Protein AF-A0A4Y9UAM5-F1 (afdb_monomer)

Sequence (136 aa):
MTSEAPDPFTNEITQASERVVAKAKKQDCQQPTFAPDKDIILWLSENAPMNFDELIDIRYSLYHRCSRAAYRVKRMNDEELKIVGRQGSLHIVSNQARRFLLTKLRELAKENGWQGALPRLKSGPASLQSAIVRQH

Solvent-accessible surface area (backbone atoms only — not comparable to full-atom values): 9073 Å² total; per-residue (Å²): 139,86,83,82,83,86,83,82,88,78,84,83,90,82,91,80,90,82,84,88,81,90,76,81,72,81,75,75,85,71,76,78,88,66,72,86,76,49,49,69,67,61,49,39,74,68,48,55,60,91,45,72,66,50,46,49,37,51,48,49,21,64,75,70,60,35,60,35,92,78,31,43,43,47,71,76,52,98,50,25,34,35,41,30,48,87,75,52,71,42,66,32,80,31,60,64,54,50,51,48,53,56,48,52,55,51,50,52,32,53,76,72,63,46,74,72,75,56,80,70,86,70,84,72,85,88,74,82,79,81,80,77,88,76,89,132

pLDDT: mean 71.24, std 18.91, range [41.34, 91.56]

Radius of gyration: 26.81 Å; Cα contacts (8 Å, |Δi|>4): 104; chains: 1; bounding box: 79×46×81 Å

Nearest PDB structures (foldseek):
  1u7w-assembly2_C-2  TM=3.639E-01  e=5.049E-01  Escherichia coli
  2yko-assembly1_C  TM=4.830E-01  e=1.483E+00  Homo sapiens
  7nwj-assembly1_A  TM=2.867E-01  e=1.579E+00  Homo sapiens
  7p0x-assembly2_C  TM=3.289E-01  e=4.086E+00  Brugia malayi
  7o06-assembly2_D  TM=2.306E-01  e=3.379E+00  Homo sapiens

Mean predicted aligned error: 17.05 Å

Structure (mmCIF, N/CA/C/O backbone):
data_AF-A0A4Y9UAM5-F1
#
_entry.id   AF-A0A4Y9UAM5-F1
#
loop_
_atom_site.group_PDB
_atom_site.id
_atom_site.type_symbol
_atom_site.label_atom_id
_atom_site.label_alt_id
_atom_site.label_comp_id
_atom_site.label_asym_id
_atom_site.label_entity_id
_atom_site.label_seq_id
_atom_site.pdbx_PDB_ins_code
_atom_site.Cartn_x
_atom_site.Cartn_y
_atom_site.Cartn_z
_atom_site.occupancy
_atom_site.B_iso_or_equiv
_atom_site.auth_seq_id
_atom_site.auth_comp_id
_atom_site.auth_asym_id
_atom_site.auth_atom_id
_atom_site.pdbx_PDB_model_num
ATOM 1 N N . MET A 1 1 ? 65.975 -17.257 -26.865 1.00 42.91 1 MET A N 1
ATOM 2 C CA . MET A 1 1 ? 66.385 -16.834 -25.512 1.00 42.91 1 MET A CA 1
ATOM 3 C C . MET A 1 1 ? 65.122 -16.417 -24.787 1.00 42.91 1 MET A C 1
ATOM 5 O O . MET A 1 1 ? 64.502 -15.434 -25.157 1.00 42.91 1 MET A O 1
ATOM 9 N N . THR A 1 2 ? 64.666 -17.306 -23.916 1.00 45.00 2 THR A N 1
ATOM 10 C CA . THR A 1 2 ? 63.402 -17.303 -23.174 1.00 45.00 2 THR A CA 1
ATOM 11 C C . THR A 1 2 ? 63.555 -16.482 -21.897 1.00 45.00 2 THR A C 1
ATOM 13 O O . THR A 1 2 ? 64.399 -16.827 -21.075 1.00 45.00 2 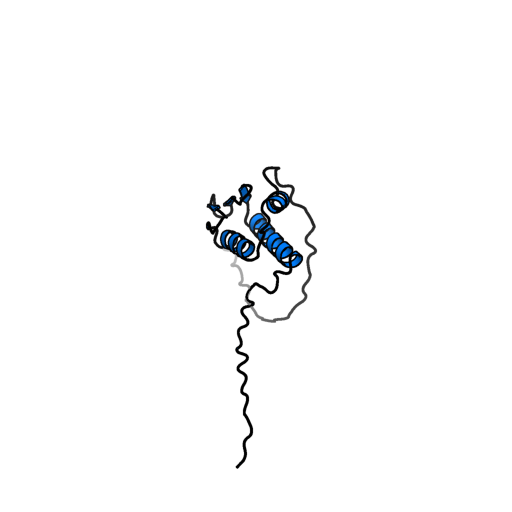THR A O 1
ATOM 16 N N . SER A 1 3 ? 62.753 -15.427 -21.732 1.00 53.25 3 SER A N 1
ATOM 17 C CA . SER A 1 3 ? 62.660 -14.667 -20.480 1.00 53.25 3 SER A CA 1
ATOM 18 C C . SER A 1 3 ? 61.484 -15.164 -19.641 1.00 53.25 3 SER A C 1
ATOM 20 O O . SER A 1 3 ? 60.334 -15.054 -20.052 1.00 53.25 3 SER A O 1
ATOM 22 N N . GLU A 1 4 ? 61.878 -15.778 -18.527 1.00 47.41 4 GLU A N 1
ATOM 23 C CA . GLU A 1 4 ? 61.328 -15.816 -17.164 1.00 47.41 4 GLU A CA 1
ATOM 24 C C . GLU A 1 4 ? 59.823 -15.681 -16.870 1.00 47.41 4 GLU A C 1
ATOM 26 O O . GLU A 1 4 ? 59.102 -14.808 -17.346 1.00 47.41 4 GLU A O 1
ATOM 31 N N . ALA A 1 5 ? 59.409 -16.593 -15.988 1.00 60.59 5 ALA A N 1
ATOM 32 C CA . ALA A 1 5 ? 58.085 -16.842 -15.447 1.00 60.59 5 ALA A CA 1
ATOM 33 C C . ALA A 1 5 ? 57.653 -15.829 -14.359 1.00 60.59 5 ALA A C 1
ATOM 35 O O . ALA A 1 5 ? 58.501 -15.169 -13.764 1.00 60.59 5 ALA A O 1
ATOM 36 N N . PRO A 1 6 ? 56.344 -15.738 -14.055 1.00 59.06 6 PRO A N 1
ATOM 37 C CA . PRO A 1 6 ? 55.820 -14.979 -12.920 1.00 59.06 6 PRO A CA 1
ATOM 38 C C . PRO A 1 6 ? 55.842 -15.789 -11.612 1.00 59.06 6 PRO A C 1
ATOM 40 O O . PRO A 1 6 ? 55.356 -16.921 -11.568 1.00 59.06 6 PRO A O 1
ATOM 43 N N . ASP A 1 7 ? 56.347 -15.177 -10.540 1.00 56.06 7 ASP A N 1
ATOM 44 C CA . ASP A 1 7 ? 56.302 -15.740 -9.189 1.00 56.06 7 ASP A CA 1
ATOM 45 C C . ASP A 1 7 ? 54.903 -15.644 -8.534 1.00 56.06 7 ASP A C 1
ATOM 47 O O . ASP A 1 7 ? 54.155 -14.686 -8.772 1.00 56.06 7 ASP A O 1
ATOM 51 N N . PRO A 1 8 ? 54.545 -16.627 -7.684 1.00 55.78 8 PRO A N 1
ATOM 52 C CA . PRO A 1 8 ? 53.241 -16.762 -7.044 1.00 55.78 8 PRO A CA 1
ATOM 53 C C . PRO A 1 8 ? 53.168 -15.963 -5.737 1.00 55.78 8 PRO A C 1
ATOM 55 O O . PRO A 1 8 ? 53.950 -16.187 -4.815 1.00 55.78 8 PRO A O 1
ATOM 58 N N . PHE A 1 9 ? 52.187 -15.067 -5.607 1.00 44.97 9 PHE A N 1
ATOM 59 C CA . PHE A 1 9 ? 51.932 -14.419 -4.320 1.00 44.97 9 PHE A CA 1
ATOM 60 C C . PHE A 1 9 ? 51.057 -15.316 -3.442 1.00 44.97 9 PHE A C 1
ATOM 62 O O . PHE A 1 9 ? 49.861 -15.497 -3.673 1.00 44.97 9 PHE A O 1
ATOM 69 N N . THR A 1 10 ? 51.719 -15.907 -2.455 1.00 50.53 10 THR A N 1
ATOM 70 C CA . THR A 1 10 ? 51.192 -16.759 -1.396 1.00 50.53 10 THR A CA 1
ATOM 71 C C . THR A 1 10 ? 50.153 -16.021 -0.548 1.00 50.53 10 THR A C 1
ATOM 73 O O . THR A 1 10 ? 50.350 -14.890 -0.107 1.00 50.53 10 THR A O 1
ATOM 76 N N . ASN A 1 11 ? 49.038 -16.716 -0.334 1.00 55.44 11 ASN A N 1
ATOM 77 C CA . ASN A 1 11 ? 47.996 -16.471 0.662 1.00 55.44 11 ASN A CA 1
ATOM 78 C C . ASN A 1 11 ? 48.597 -16.255 2.058 1.00 55.44 11 ASN A C 1
ATOM 80 O O . ASN A 1 11 ? 49.574 -16.921 2.342 1.00 55.44 11 ASN A O 1
ATOM 84 N N . GLU A 1 12 ? 47.960 -15.485 2.950 1.00 41.34 12 GLU A N 1
ATOM 85 C CA . GLU A 1 12 ? 47.800 -15.860 4.370 1.00 41.34 12 GLU A CA 1
ATOM 86 C C . GLU A 1 12 ? 46.836 -14.903 5.136 1.00 41.34 12 GLU A C 1
ATOM 88 O O . GLU A 1 12 ? 47.036 -13.697 5.205 1.00 41.34 12 GLU A O 1
ATOM 93 N N . ILE A 1 13 ? 45.769 -15.515 5.685 1.00 47.84 13 ILE A N 1
ATOM 94 C CA . ILE A 1 13 ? 45.198 -15.392 7.051 1.00 47.84 13 ILE A CA 1
ATOM 95 C C . ILE A 1 13 ? 44.663 -14.018 7.537 1.00 47.84 13 ILE A C 1
ATOM 97 O O . ILE A 1 13 ? 45.402 -13.073 7.778 1.00 47.84 13 ILE A O 1
ATOM 101 N N . THR A 1 14 ? 43.372 -13.952 7.902 1.00 44.53 14 THR A N 1
ATOM 102 C CA . THR A 1 14 ? 42.867 -14.062 9.305 1.00 44.53 14 THR A CA 1
ATOM 103 C C . THR A 1 14 ? 41.517 -13.364 9.493 1.00 44.53 14 THR A C 1
ATOM 105 O O . THR A 1 14 ? 41.325 -12.203 9.150 1.00 44.53 14 THR A O 1
ATOM 108 N N . GLN A 1 15 ? 40.586 -14.104 10.100 1.00 49.41 15 GLN A N 1
ATOM 109 C CA . GLN A 1 15 ? 39.343 -13.639 10.715 1.00 49.41 15 GLN A CA 1
ATOM 110 C C . GLN A 1 15 ? 39.572 -12.553 11.778 1.00 49.41 15 GLN A C 1
ATOM 112 O O . GLN A 1 15 ? 40.413 -12.732 12.650 1.00 49.41 15 GLN A O 1
ATOM 117 N N . ALA A 1 16 ? 38.692 -11.552 11.844 1.00 42.56 16 ALA A N 1
ATOM 118 C CA . ALA A 1 16 ? 38.236 -11.003 13.123 1.00 42.56 16 ALA A CA 1
ATOM 119 C C . ALA A 1 16 ? 36.884 -10.293 12.953 1.00 42.56 16 ALA A C 1
ATOM 121 O O . ALA A 1 16 ? 36.721 -9.389 12.137 1.00 42.56 16 ALA A O 1
ATOM 122 N N . SER A 1 17 ? 35.903 -10.754 13.727 1.00 51.53 17 SER A N 1
ATOM 123 C CA . SER A 1 17 ? 34.640 -10.067 13.997 1.00 51.53 17 SER A CA 1
ATOM 124 C C . SER A 1 17 ? 34.881 -8.818 14.837 1.00 51.53 17 SER A C 1
ATOM 126 O O . SER A 1 17 ? 35.600 -8.934 15.815 1.00 51.53 17 SER A O 1
ATOM 128 N N . GLU A 1 18 ? 34.174 -7.715 14.565 1.00 50.00 18 GLU A N 1
ATOM 129 C CA . GLU A 1 18 ? 33.684 -6.758 15.581 1.00 50.00 18 GLU A CA 1
ATOM 130 C C . GLU A 1 18 ? 32.704 -5.751 14.939 1.00 50.00 18 GLU A C 1
ATOM 132 O O . GLU A 1 18 ? 33.027 -5.007 14.021 1.00 50.00 18 GLU A O 1
ATOM 137 N N . ARG A 1 19 ? 31.400 -5.949 15.161 1.00 42.78 19 ARG A N 1
ATOM 138 C CA . ARG A 1 19 ? 30.503 -5.148 16.022 1.00 42.78 19 ARG A CA 1
ATOM 139 C C . ARG A 1 19 ? 30.408 -3.630 15.742 1.00 42.78 19 ARG A C 1
ATOM 141 O O . ARG A 1 19 ? 31.221 -2.833 16.174 1.00 42.78 19 ARG A O 1
ATOM 148 N N . VAL A 1 20 ? 29.250 -3.283 15.162 1.00 49.12 20 VAL A N 1
ATOM 149 C CA . VAL A 1 20 ? 28.320 -2.182 15.507 1.00 49.12 20 VAL A CA 1
ATOM 150 C C . VAL A 1 20 ? 28.885 -0.762 15.646 1.00 49.12 20 VAL A C 1
ATOM 152 O O . VAL A 1 20 ? 29.318 -0.386 16.723 1.00 49.12 20 VAL A O 1
ATOM 155 N N . VAL A 1 21 ? 28.596 0.098 14.658 1.00 44.00 21 VAL A N 1
ATOM 156 C CA . VAL A 1 21 ? 27.962 1.409 14.917 1.00 44.00 21 VAL A CA 1
ATOM 157 C C . VAL A 1 21 ? 26.992 1.725 13.779 1.00 44.00 21 VAL A C 1
ATOM 159 O O . VAL A 1 21 ? 27.381 1.947 12.632 1.00 44.00 21 VAL A O 1
ATOM 162 N N . ALA A 1 22 ? 25.704 1.758 14.116 1.00 47.16 22 ALA A N 1
ATOM 163 C CA . ALA A 1 22 ? 24.644 2.262 13.262 1.00 47.16 22 ALA A CA 1
ATOM 164 C C . ALA A 1 22 ? 24.897 3.742 12.935 1.00 47.16 22 ALA A C 1
ATOM 166 O O . ALA A 1 22 ? 24.625 4.627 13.743 1.00 47.16 22 ALA A O 1
ATOM 167 N N . LYS A 1 23 ? 25.397 4.026 11.731 1.00 42.34 23 LYS A N 1
ATOM 168 C CA . LYS A 1 23 ? 25.316 5.368 11.151 1.00 42.34 23 LYS A CA 1
ATOM 169 C C . LYS A 1 23 ? 24.037 5.452 10.333 1.00 42.34 23 LYS A C 1
ATOM 171 O O . LYS A 1 23 ? 23.988 5.041 9.175 1.00 42.34 23 LYS A O 1
ATOM 176 N N . ALA A 1 24 ? 22.998 5.979 10.978 1.00 46.78 24 ALA A N 1
ATOM 177 C CA . ALA A 1 24 ? 21.795 6.471 10.331 1.00 46.78 24 ALA A CA 1
ATOM 178 C C . ALA A 1 24 ? 22.199 7.527 9.292 1.00 46.78 24 ALA A C 1
ATOM 180 O O . ALA A 1 24 ? 22.436 8.691 9.616 1.00 46.78 24 ALA A O 1
ATOM 181 N N . LYS A 1 25 ? 22.323 7.108 8.029 1.00 44.09 25 LYS A N 1
A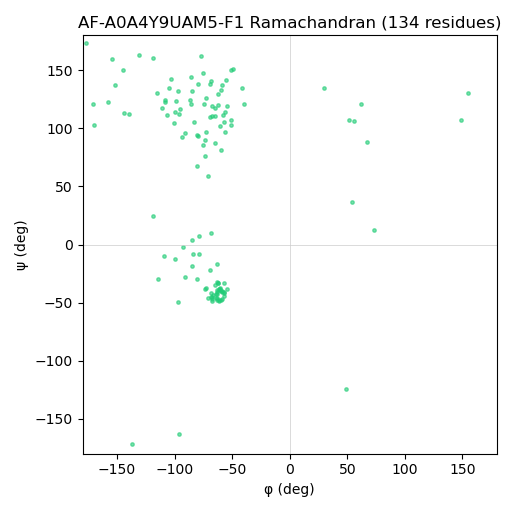TOM 182 C CA . LYS A 1 25 ? 22.355 8.042 6.910 1.00 44.09 25 LYS A CA 1
ATOM 183 C C . LYS A 1 25 ? 20.986 8.710 6.875 1.00 44.09 25 LYS A C 1
ATOM 185 O O . LYS A 1 25 ? 19.987 8.051 6.597 1.00 44.09 25 LYS A O 1
ATOM 190 N N . LYS A 1 26 ? 20.959 10.005 7.204 1.00 48.31 26 LYS A N 1
ATOM 191 C CA . LYS A 1 26 ? 19.857 10.912 6.887 1.00 48.31 26 LYS A CA 1
ATOM 192 C C . LYS A 1 26 ? 19.588 10.759 5.391 1.00 48.31 26 LYS A C 1
ATOM 194 O O . LYS A 1 26 ? 20.398 11.196 4.578 1.00 48.31 26 LYS A O 1
ATOM 199 N N . GLN A 1 27 ? 18.527 10.034 5.047 1.00 49.12 27 GLN A N 1
ATOM 200 C CA . GLN A 1 27 ? 18.021 10.020 3.687 1.00 49.12 27 GLN A CA 1
ATOM 201 C C . GLN A 1 27 ? 17.480 11.414 3.425 1.00 49.12 27 GLN A C 1
ATOM 203 O O . GLN A 1 27 ? 16.519 11.850 4.053 1.00 49.12 27 GLN A O 1
ATOM 208 N N . ASP A 1 28 ? 18.202 12.100 2.551 1.00 42.41 28 ASP A N 1
ATOM 209 C CA . ASP A 1 28 ? 17.804 13.315 1.875 1.00 42.41 28 ASP A CA 1
ATOM 210 C C . ASP A 1 28 ? 16.330 13.202 1.471 1.00 42.41 28 ASP A C 1
ATOM 212 O O . ASP A 1 28 ? 15.925 12.254 0.788 1.00 42.41 28 ASP A O 1
ATOM 216 N N . CYS A 1 29 ? 15.518 14.133 1.968 1.00 44.59 29 CYS A N 1
ATOM 217 C CA . CYS A 1 29 ? 14.109 14.275 1.636 1.00 44.59 29 CYS A CA 1
ATOM 218 C C . CYS A 1 29 ? 13.967 14.795 0.199 1.00 44.59 29 CYS A C 1
ATOM 220 O O . CYS A 1 29 ? 13.373 15.847 -0.021 1.00 44.59 29 CYS A O 1
ATOM 222 N N . GLN A 1 30 ? 14.496 14.077 -0.790 1.00 45.41 30 GLN A N 1
ATOM 223 C CA . GLN A 1 30 ? 14.064 14.284 -2.161 1.00 45.41 30 GLN A CA 1
ATOM 224 C C . GLN A 1 30 ? 12.669 13.690 -2.261 1.00 45.41 30 GLN A C 1
ATOM 226 O O . GLN A 1 30 ? 12.504 12.475 -2.372 1.00 45.41 30 GLN A O 1
ATOM 231 N N . GLN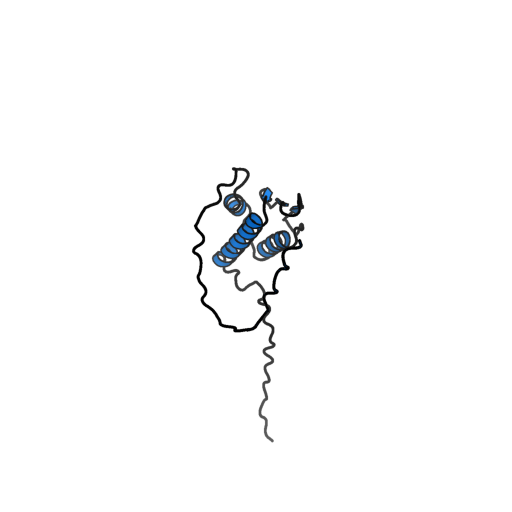 A 1 31 ? 11.657 14.551 -2.138 1.00 45.38 31 GLN A N 1
ATOM 232 C CA . GLN A 1 31 ? 10.322 14.218 -2.604 1.00 45.38 31 GLN A CA 1
ATOM 233 C C . GLN A 1 31 ? 10.469 13.855 -4.082 1.00 45.38 31 GLN A C 1
ATOM 235 O O . GLN A 1 31 ? 10.896 14.699 -4.871 1.00 45.38 31 GLN A O 1
ATOM 240 N N . PRO A 1 32 ? 10.219 12.598 -4.466 1.00 47.75 32 PRO A N 1
ATOM 241 C CA . PRO A 1 32 ? 10.340 12.225 -5.855 1.00 47.75 32 PRO A CA 1
ATOM 242 C C . PRO A 1 32 ? 9.209 12.918 -6.616 1.00 47.75 32 PRO A C 1
ATOM 244 O O . PRO A 1 32 ? 8.036 12.595 -6.433 1.00 47.75 32 PRO A O 1
ATOM 247 N N . THR A 1 33 ? 9.571 13.906 -7.435 1.00 45.66 33 THR A N 1
ATOM 248 C CA . THR A 1 33 ? 8.671 14.561 -8.386 1.00 45.66 33 THR A CA 1
ATOM 249 C C . THR A 1 33 ? 8.258 13.526 -9.427 1.00 45.66 33 THR A C 1
ATOM 251 O O . THR A 1 33 ? 8.917 13.345 -10.449 1.00 45.66 33 THR A O 1
ATOM 254 N N . PHE A 1 34 ? 7.200 12.779 -9.127 1.00 43.38 34 PHE A N 1
ATOM 255 C CA . PHE A 1 34 ? 6.569 11.873 -10.073 1.00 43.38 34 PHE A CA 1
ATOM 256 C C . PHE A 1 34 ? 5.546 12.642 -10.913 1.00 43.38 34 PHE A C 1
ATOM 258 O O . PHE A 1 34 ? 4.894 13.568 -10.434 1.00 43.38 34 PHE A O 1
ATOM 265 N N . ALA A 1 35 ? 5.440 12.260 -12.187 1.00 45.47 35 ALA A N 1
ATOM 266 C CA . ALA A 1 35 ? 4.491 12.819 -13.142 1.00 45.47 35 ALA A CA 1
ATOM 267 C C . ALA A 1 35 ? 3.044 12.811 -12.586 1.00 45.47 35 ALA A C 1
ATOM 269 O O . ALA A 1 35 ? 2.697 11.913 -11.817 1.00 45.47 35 ALA A O 1
ATOM 270 N N . PRO A 1 36 ? 2.188 13.770 -12.989 1.00 47.97 36 PRO A N 1
ATOM 271 C CA . PRO A 1 36 ? 0.895 14.076 -12.358 1.00 47.97 36 PRO A CA 1
ATOM 272 C C . PRO A 1 36 ? -0.200 13.004 -12.496 1.00 47.97 36 PRO A C 1
ATOM 274 O O . PRO A 1 36 ? -1.335 13.240 -12.080 1.00 47.97 36 PRO A O 1
ATOM 277 N N . ASP A 1 37 ? 0.113 11.804 -12.985 1.00 50.84 37 ASP A N 1
ATOM 278 C CA . ASP A 1 37 ? -0.811 10.669 -12.973 1.00 50.84 37 ASP A CA 1
ATOM 279 C C . ASP A 1 37 ? -0.823 9.992 -11.595 1.00 50.84 37 ASP A C 1
ATOM 281 O O . ASP A 1 37 ? -0.426 8.844 -11.391 1.00 50.84 37 ASP A O 1
ATOM 285 N N . LYS A 1 38 ? -1.366 10.784 -10.664 1.00 58.97 38 LYS A N 1
ATOM 286 C CA . LYS A 1 38 ? -1.806 10.492 -9.300 1.00 58.97 38 LYS A CA 1
ATOM 287 C C . LYS A 1 38 ? -0.679 10.129 -8.342 1.00 58.97 38 LYS A C 1
ATOM 289 O O . LYS A 1 38 ? -0.378 8.963 -8.101 1.00 58.97 38 LYS A O 1
ATOM 294 N N . ASP A 1 39 ? -0.132 11.179 -7.732 1.00 79.25 39 ASP A N 1
ATOM 295 C CA . ASP A 1 39 ? 0.671 11.108 -6.513 1.00 79.25 39 ASP A CA 1
ATOM 296 C C . ASP A 1 39 ? 0.042 10.120 -5.509 1.00 79.25 39 ASP A C 1
ATOM 298 O O . ASP A 1 39 ? -1.169 10.128 -5.272 1.00 79.25 39 ASP A O 1
ATOM 302 N N . ILE A 1 40 ? 0.874 9.259 -4.919 1.00 84.00 40 ILE A N 1
ATOM 303 C CA . ILE A 1 40 ? 0.480 8.273 -3.907 1.00 84.00 40 ILE A CA 1
ATOM 304 C C . ILE A 1 40 ? -0.236 8.957 -2.741 1.00 84.00 40 ILE A C 1
ATOM 306 O O . ILE A 1 40 ? -1.197 8.404 -2.210 1.00 84.00 40 ILE A O 1
ATOM 310 N N . ILE A 1 41 ? 0.219 10.149 -2.346 1.00 84.69 41 ILE A N 1
ATOM 311 C CA . ILE A 1 41 ? -0.381 10.907 -1.244 1.00 84.69 41 ILE A CA 1
ATOM 312 C C . ILE A 1 41 ? -1.776 11.393 -1.626 1.00 84.69 41 ILE A C 1
ATOM 314 O O . ILE A 1 41 ? -2.721 11.217 -0.857 1.00 84.69 41 ILE A O 1
ATOM 318 N N . LEU A 1 42 ? -1.919 11.934 -2.836 1.00 85.06 42 LEU A N 1
ATOM 319 C CA . LEU A 1 42 ? -3.209 12.374 -3.354 1.00 85.06 42 LEU A CA 1
ATOM 320 C C . LEU A 1 42 ? -4.180 11.194 -3.456 1.00 85.06 42 LEU A C 1
ATOM 322 O O . LEU A 1 42 ? -5.288 11.260 -2.930 1.00 85.06 42 LEU A O 1
ATOM 326 N N . TRP A 1 43 ? -3.743 10.076 -4.038 1.00 87.44 43 TRP A N 1
ATOM 327 C CA . TRP A 1 43 ? -4.568 8.875 -4.136 1.00 87.44 43 TRP A CA 1
ATOM 328 C C . TRP A 1 43 ? -4.984 8.341 -2.759 1.00 87.44 43 TRP A C 1
ATOM 330 O O . TRP A 1 43 ? -6.136 7.942 -2.590 1.00 87.44 43 TRP A O 1
ATOM 340 N N . LEU A 1 44 ? -4.082 8.367 -1.770 1.00 86.81 44 LEU A N 1
ATOM 341 C CA . LEU A 1 44 ? -4.389 7.982 -0.392 1.00 86.81 44 LEU A CA 1
ATOM 342 C C . LEU A 1 44 ? -5.404 8.912 0.271 1.00 86.81 44 LEU A C 1
ATOM 344 O O . LEU A 1 44 ? -6.206 8.415 1.044 1.00 86.81 44 LEU A O 1
ATOM 348 N N . SER A 1 45 ? -5.416 10.214 -0.018 1.00 85.44 45 SER A N 1
ATOM 349 C CA . SER A 1 45 ? -6.426 11.115 0.562 1.00 85.44 45 SER A CA 1
ATOM 350 C C . SER A 1 45 ? -7.858 10.745 0.149 1.00 85.44 45 SER A C 1
ATOM 352 O O . SER A 1 45 ? -8.781 10.851 0.952 1.00 85.44 45 SER A O 1
ATOM 354 N N . GLU A 1 46 ? -8.034 10.222 -1.067 1.00 85.25 46 GLU A N 1
ATOM 355 C CA . GLU A 1 46 ? -9.335 9.793 -1.601 1.00 85.25 46 GLU A CA 1
ATOM 356 C C . GLU A 1 46 ? -9.652 8.316 -1.313 1.00 85.25 46 GLU A C 1
ATOM 358 O O . GLU A 1 46 ? -10.814 7.916 -1.259 1.00 85.25 46 GLU A O 1
ATOM 363 N N . ASN A 1 47 ? -8.619 7.481 -1.170 1.00 84.56 47 ASN A N 1
ATOM 364 C CA . ASN A 1 47 ? -8.725 6.024 -1.031 1.00 84.56 47 ASN A CA 1
ATOM 365 C C . ASN A 1 47 ? -8.152 5.524 0.302 1.00 84.56 47 ASN A C 1
ATOM 367 O O . ASN A 1 47 ? -7.710 4.376 0.393 1.00 84.56 47 ASN A O 1
ATOM 371 N N . ALA A 1 48 ? -8.121 6.382 1.324 1.00 85.31 48 ALA A N 1
ATOM 372 C CA . ALA A 1 48 ? -7.666 6.004 2.651 1.00 85.31 48 ALA A CA 1
ATOM 373 C C . ALA A 1 48 ? -8.541 4.858 3.183 1.00 85.31 48 ALA A C 1
ATOM 375 O O . ALA A 1 48 ? -9.767 4.905 3.036 1.00 85.31 48 ALA A O 1
ATOM 376 N N . PRO A 1 49 ? -7.938 3.835 3.811 1.00 87.81 49 PRO A N 1
ATOM 377 C CA . PRO A 1 49 ? -8.715 2.795 4.465 1.00 87.81 49 PRO A CA 1
ATOM 378 C C . PRO A 1 49 ? -9.545 3.424 5.587 1.00 87.81 49 PRO A C 1
ATOM 380 O O . PRO A 1 49 ? -9.008 4.156 6.416 1.00 87.81 49 PRO A O 1
ATOM 383 N N . MET A 1 50 ? -10.845 3.132 5.618 1.00 87.50 50 MET A N 1
ATOM 384 C CA . MET A 1 50 ? -11.749 3.642 6.659 1.00 87.50 50 MET A CA 1
ATOM 385 C C . MET A 1 50 ? -11.645 2.824 7.947 1.00 87.50 50 MET A C 1
ATOM 387 O O . MET A 1 50 ? -11.839 3.346 9.040 1.00 87.50 50 MET A O 1
ATOM 391 N N . ASN A 1 51 ? -11.314 1.540 7.803 1.00 88.69 51 ASN A N 1
ATOM 392 C CA . ASN A 1 51 ? -11.266 0.571 8.887 1.00 88.69 51 ASN A CA 1
ATOM 393 C C . ASN A 1 51 ? -9.950 -0.208 8.863 1.00 88.69 51 ASN A C 1
ATOM 395 O O . ASN A 1 51 ? -9.264 -0.301 7.840 1.00 88.69 51 ASN A O 1
ATOM 399 N N . PHE A 1 52 ? -9.645 -0.853 9.987 1.00 85.56 52 PHE A N 1
ATOM 400 C CA . PHE A 1 52 ? -8.471 -1.707 10.106 1.00 85.56 52 PHE A CA 1
ATOM 401 C C . PHE A 1 52 ? -8.469 -2.869 9.098 1.00 85.56 52 PHE A C 1
ATOM 403 O O . PHE A 1 52 ? -7.432 -3.148 8.500 1.00 85.56 52 PHE A O 1
ATOM 410 N N . ASP A 1 53 ? -9.617 -3.499 8.843 1.00 88.56 53 ASP A N 1
ATOM 411 C CA . ASP A 1 53 ? -9.711 -4.598 7.873 1.00 88.56 53 ASP A CA 1
ATOM 412 C C . ASP A 1 53 ? -9.368 -4.137 6.451 1.00 88.56 53 ASP A C 1
ATOM 414 O O . ASP A 1 53 ? -8.564 -4.773 5.770 1.00 88.56 53 ASP A O 1
ATOM 418 N N . GLU A 1 54 ? -9.868 -2.965 6.037 1.00 90.12 54 GLU A N 1
ATOM 419 C CA . GLU A 1 54 ? -9.524 -2.382 4.734 1.00 90.12 54 GLU A CA 1
ATOM 420 C C . GLU A 1 54 ? -8.021 -2.092 4.628 1.00 90.12 54 GLU A C 1
ATOM 422 O O . GLU A 1 54 ? -7.422 -2.318 3.573 1.00 90.12 54 GLU A O 1
ATOM 427 N N . LEU A 1 55 ? -7.392 -1.635 5.719 1.00 90.00 55 LEU A N 1
ATOM 428 C CA . LEU A 1 55 ? -5.945 -1.440 5.789 1.00 90.00 55 LEU A CA 1
ATOM 429 C C . LEU A 1 55 ? -5.185 -2.770 5.624 1.00 90.00 55 LEU A C 1
ATOM 431 O O . LEU A 1 55 ? -4.138 -2.808 4.969 1.00 90.00 55 LEU A O 1
ATOM 435 N N . ILE A 1 56 ? -5.663 -3.859 6.225 1.00 89.12 56 ILE A N 1
ATOM 436 C CA . ILE A 1 56 ? -5.050 -5.180 6.059 1.00 89.12 56 ILE A CA 1
ATOM 437 C C . ILE A 1 56 ? -5.216 -5.669 4.624 1.00 89.12 56 ILE A C 1
ATOM 439 O O . ILE A 1 56 ? -4.237 -6.127 4.032 1.00 89.12 56 ILE A O 1
ATOM 443 N N . ASP A 1 57 ? -6.398 -5.508 4.039 1.00 90.69 57 ASP A N 1
ATOM 444 C CA . ASP A 1 57 ? -6.691 -5.954 2.682 1.00 90.69 57 ASP A CA 1
ATOM 445 C C . ASP A 1 57 ? -5.862 -5.214 1.629 1.00 90.69 57 ASP A C 1
ATOM 447 O O . ASP A 1 57 ? -5.252 -5.861 0.768 1.00 90.69 57 ASP A O 1
ATOM 451 N N . ILE A 1 58 ? -5.746 -3.882 1.712 1.00 90.31 58 ILE A N 1
ATOM 452 C CA . ILE A 1 58 ? -4.891 -3.117 0.790 1.00 90.31 58 ILE A CA 1
ATOM 453 C C . ILE A 1 58 ? -3.419 -3.503 0.957 1.00 90.31 58 ILE A C 1
ATOM 455 O O . ILE A 1 58 ? -2.711 -3.720 -0.029 1.00 90.31 58 ILE A O 1
ATOM 459 N N . ARG A 1 59 ? -2.941 -3.668 2.198 1.00 91.12 59 ARG A N 1
ATOM 460 C CA . ARG A 1 59 ? -1.559 -4.093 2.452 1.00 91.12 59 ARG A CA 1
ATOM 461 C C . ARG A 1 59 ? -1.300 -5.483 1.893 1.00 91.12 59 ARG A C 1
ATOM 463 O O . ARG A 1 59 ? -0.276 -5.679 1.245 1.00 91.12 59 ARG A O 1
ATOM 470 N N . TYR A 1 60 ? -2.204 -6.428 2.128 1.00 91.56 60 TYR A N 1
ATOM 471 C CA . TYR A 1 60 ? -2.103 -7.790 1.615 1.00 91.56 60 TYR A CA 1
ATOM 472 C C . TYR A 1 60 ? -2.041 -7.789 0.085 1.00 91.56 60 TYR A C 1
ATOM 474 O O . TYR A 1 60 ? -1.137 -8.391 -0.495 1.00 91.56 60 TYR A O 1
ATOM 482 N N . SER A 1 61 ? -2.928 -7.023 -0.554 1.00 91.12 61 SER A N 1
ATOM 483 C CA . SER A 1 61 ? -2.964 -6.841 -2.010 1.00 91.12 61 SER A CA 1
ATOM 484 C C . SER A 1 61 ? -1.636 -6.313 -2.555 1.00 91.12 61 SER A C 1
ATOM 486 O O . SER A 1 61 ? -1.137 -6.797 -3.569 1.00 91.12 61 SER A O 1
ATOM 488 N N . LEU A 1 62 ? -1.007 -5.366 -1.854 1.00 90.38 62 LEU A N 1
ATOM 489 C CA . LEU A 1 62 ? 0.291 -4.805 -2.235 1.00 90.38 62 LEU A CA 1
ATOM 490 C C . LEU A 1 62 ? 1.464 -5.767 -1.978 1.00 90.38 62 LEU A C 1
ATOM 492 O O . LEU A 1 62 ? 2.387 -5.818 -2.789 1.00 90.38 62 LEU A O 1
ATOM 496 N N . TYR A 1 63 ? 1.462 -6.536 -0.884 1.00 89.88 63 TYR A N 1
ATOM 497 C CA . TYR A 1 63 ? 2.523 -7.518 -0.608 1.00 89.88 63 TYR A CA 1
ATOM 498 C C . TYR A 1 63 ? 2.500 -8.672 -1.607 1.00 89.88 63 TYR A C 1
ATOM 500 O O . TYR A 1 63 ? 3.537 -9.009 -2.177 1.00 89.88 63 TYR A O 1
ATOM 508 N N . HIS A 1 64 ? 1.322 -9.249 -1.829 1.00 89.06 64 HIS A N 1
ATOM 509 C CA . HIS A 1 64 ? 1.144 -10.441 -2.656 1.00 89.06 64 HIS A CA 1
ATOM 510 C C . HIS A 1 64 ? 0.818 -10.121 -4.118 1.00 89.06 64 HIS A C 1
ATOM 512 O O . HIS A 1 64 ? 0.715 -11.033 -4.933 1.00 89.06 64 HIS A O 1
ATOM 518 N N . ARG A 1 65 ? 0.695 -8.831 -4.465 1.00 88.81 65 ARG A N 1
ATOM 519 C CA . ARG A 1 65 ? 0.369 -8.338 -5.816 1.00 88.81 65 ARG A CA 1
ATOM 520 C C . ARG A 1 65 ? -0.907 -8.970 -6.376 1.00 88.81 65 ARG A C 1
ATOM 522 O O . ARG A 1 65 ? -0.999 -9.257 -7.567 1.00 88.81 65 ARG A O 1
ATOM 529 N N . CYS A 1 66 ? -1.881 -9.195 -5.503 1.00 88.12 66 CYS A N 1
ATOM 530 C CA . CYS A 1 66 ? -3.138 -9.854 -5.817 1.00 88.12 66 CYS A CA 1
ATOM 531 C C . CYS A 1 66 ? -4.314 -8.913 -5.568 1.00 88.12 66 CYS A C 1
ATOM 533 O O . CYS A 1 66 ? -4.202 -7.939 -4.827 1.00 88.12 66 CYS A O 1
ATOM 535 N N . SER A 1 67 ? -5.454 -9.221 -6.177 1.00 89.44 67 SER A N 1
ATOM 536 C CA . SER A 1 67 ? -6.704 -8.532 -5.855 1.00 89.44 67 SER A CA 1
ATOM 537 C C . SER A 1 67 ? -7.295 -9.113 -4.573 1.00 89.44 67 SER A C 1
ATOM 539 O O . SER A 1 67 ? -7.292 -10.332 -4.400 1.00 89.44 67 SER A O 1
ATOM 541 N N . ARG A 1 68 ? -7.803 -8.260 -3.682 1.00 86.06 68 ARG A N 1
ATOM 542 C CA . ARG A 1 68 ? -8.477 -8.675 -2.447 1.00 86.06 68 ARG A CA 1
ATOM 543 C C . ARG A 1 68 ? -9.507 -7.634 -2.023 1.00 86.06 68 ARG A C 1
ATOM 545 O O . ARG A 1 68 ? -9.233 -6.436 -2.058 1.00 86.06 68 ARG A O 1
ATOM 552 N N . ALA A 1 69 ? -10.676 -8.111 -1.600 1.00 86.06 69 ALA A N 1
ATOM 553 C CA . ALA A 1 69 ? -11.810 -7.274 -1.217 1.00 86.06 69 ALA A CA 1
ATOM 554 C C . ALA A 1 69 ? -12.110 -6.198 -2.285 1.00 86.06 69 ALA A C 1
ATOM 556 O O . ALA A 1 69 ? -12.297 -6.527 -3.458 1.00 86.06 69 ALA A O 1
ATOM 557 N N . ALA A 1 70 ? -12.133 -4.922 -1.895 1.00 84.50 70 ALA A N 1
ATOM 558 C CA . ALA A 1 70 ? -12.388 -3.792 -2.788 1.00 84.50 70 ALA A CA 1
ATOM 559 C C . ALA A 1 70 ? -11.173 -3.376 -3.643 1.00 84.50 70 ALA A C 1
ATOM 561 O O . ALA A 1 70 ? -11.316 -2.546 -4.539 1.00 84.50 70 ALA A O 1
ATOM 562 N N . TYR A 1 71 ? -9.988 -3.941 -3.394 1.00 87.75 71 TYR A N 1
ATOM 563 C CA . TYR A 1 71 ? -8.751 -3.542 -4.057 1.00 87.75 71 TYR A CA 1
ATOM 564 C C . TYR A 1 71 ? -8.413 -4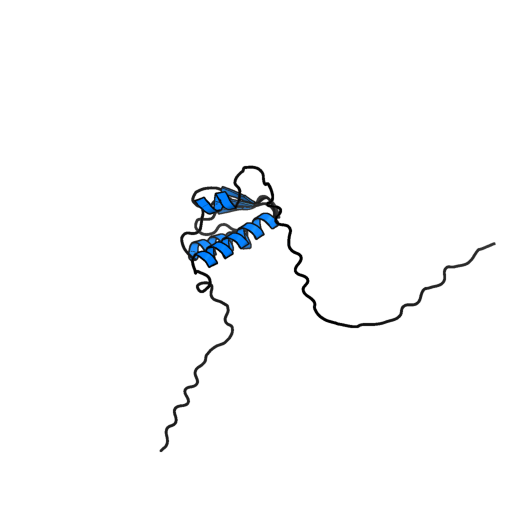.500 -5.195 1.00 87.75 71 TYR A C 1
ATOM 566 O O . TYR A 1 71 ? -8.099 -5.673 -4.980 1.00 87.75 71 TYR A O 1
ATOM 574 N N . ARG A 1 72 ? -8.449 -3.996 -6.432 1.00 90.31 72 ARG A N 1
ATOM 575 C CA . ARG A 1 72 ? -8.066 -4.778 -7.616 1.00 90.31 72 ARG A CA 1
ATOM 576 C C . ARG A 1 72 ? -6.645 -4.442 -8.025 1.00 90.31 72 ARG A C 1
ATOM 578 O O . ARG A 1 72 ? -6.343 -3.288 -8.309 1.00 90.31 72 ARG A O 1
ATOM 585 N N . VAL A 1 73 ? -5.781 -5.445 -8.098 1.00 90.62 73 VAL A N 1
ATOM 586 C CA . VAL A 1 73 ? -4.395 -5.282 -8.543 1.00 90.62 73 VAL A CA 1
ATOM 587 C C . VAL A 1 73 ? -4.236 -5.910 -9.919 1.00 90.62 73 VAL A C 1
ATOM 589 O O . VAL A 1 73 ? -4.490 -7.099 -10.104 1.00 90.62 73 VAL A O 1
ATOM 592 N N . LYS A 1 74 ? -3.790 -5.104 -10.882 1.00 91.31 74 LYS A N 1
ATOM 593 C CA . LYS A 1 74 ? -3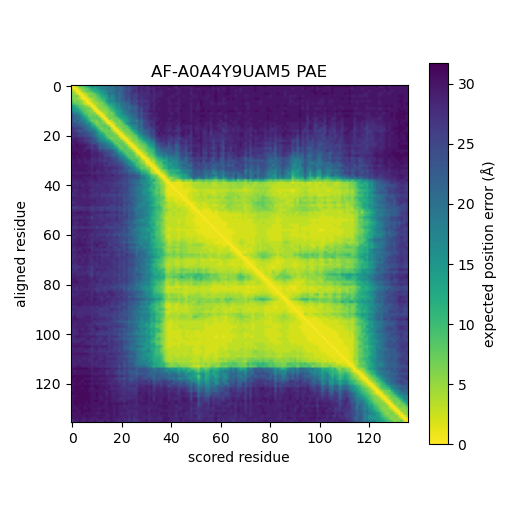.366 -5.542 -12.209 1.00 91.31 74 LYS A CA 1
ATOM 594 C C . LYS A 1 74 ? -1.847 -5.451 -12.284 1.00 91.31 74 LYS A C 1
ATOM 596 O O . LYS A 1 74 ? -1.287 -4.356 -12.266 1.00 91.31 74 LYS A O 1
ATOM 601 N N . ARG A 1 75 ? -1.179 -6.600 -12.354 1.00 89.62 75 ARG A N 1
ATOM 602 C CA . ARG A 1 75 ? 0.268 -6.671 -12.581 1.00 89.62 75 ARG A CA 1
ATOM 603 C C . ARG A 1 75 ? 0.549 -6.303 -14.037 1.00 89.62 75 ARG A C 1
ATOM 605 O O . ARG A 1 75 ? -0.067 -6.889 -14.924 1.00 89.62 75 ARG A O 1
ATOM 612 N N . MET A 1 76 ? 1.427 -5.328 -14.255 1.00 87.12 76 MET A N 1
ATOM 613 C CA . MET A 1 76 ? 1.899 -4.984 -15.598 1.00 87.12 76 MET A CA 1
ATOM 614 C C . MET A 1 76 ? 3.241 -5.665 -15.851 1.00 87.12 76 MET A C 1
ATOM 616 O O . MET A 1 76 ? 3.369 -6.393 -16.825 1.00 87.12 76 MET A O 1
ATOM 620 N N . ASN A 1 77 ? 4.182 -5.521 -14.913 1.00 85.75 77 ASN A N 1
ATOM 621 C CA . ASN A 1 77 ? 5.523 -6.101 -14.978 1.00 85.75 77 ASN A CA 1
ATOM 622 C C . ASN A 1 77 ? 5.931 -6.707 -13.619 1.00 85.75 77 ASN A C 1
ATOM 624 O O . ASN A 1 77 ? 5.134 -6.816 -12.680 1.00 85.75 77 ASN A O 1
ATOM 628 N N . ASP A 1 78 ? 7.192 -7.120 -13.489 1.00 83.81 78 ASP A N 1
ATOM 629 C CA . ASP A 1 78 ? 7.746 -7.595 -12.216 1.00 83.81 78 ASP A CA 1
ATOM 630 C C . ASP A 1 78 ? 7.910 -6.494 -11.172 1.00 83.81 78 ASP A C 1
ATOM 632 O O . ASP A 1 78 ? 7.938 -6.783 -9.974 1.00 83.81 78 ASP A O 1
ATOM 636 N N . GLU A 1 79 ? 7.976 -5.240 -11.596 1.00 83.06 79 GLU A N 1
ATOM 637 C CA . GLU A 1 79 ? 8.110 -4.091 -10.701 1.00 83.06 79 GLU A CA 1
ATOM 638 C C . GLU A 1 79 ? 6.880 -3.188 -10.730 1.00 83.06 79 GLU A C 1
ATOM 640 O O . GLU A 1 79 ? 6.534 -2.594 -9.705 1.00 83.06 79 GLU A O 1
ATOM 645 N N . GLU A 1 80 ? 6.192 -3.158 -11.871 1.00 88.25 80 GLU A N 1
ATOM 646 C CA . GLU A 1 80 ? 5.058 -2.282 -12.122 1.00 88.25 80 GLU A CA 1
ATOM 647 C C . GLU A 1 80 ? 3.725 -2.982 -11.876 1.00 88.25 80 GLU A C 1
ATOM 649 O O . GLU A 1 80 ? 3.450 -4.086 -12.367 1.00 88.25 80 GLU A O 1
ATOM 654 N N . LEU A 1 81 ? 2.851 -2.306 -11.141 1.00 90.19 81 LEU A N 1
ATOM 655 C CA . LEU A 1 81 ? 1.492 -2.762 -10.905 1.00 90.19 81 LEU A CA 1
ATOM 656 C C . LEU A 1 81 ? 0.534 -1.580 -10.843 1.00 90.19 81 LEU A C 1
ATOM 658 O O . LEU A 1 81 ? 0.881 -0.487 -10.409 1.00 90.19 81 LEU A O 1
ATOM 662 N N . LYS A 1 82 ? -0.709 -1.808 -11.243 1.00 91.12 82 LYS A N 1
ATOM 663 C CA . LYS A 1 82 ? -1.802 -0.853 -11.093 1.00 91.12 82 LYS A CA 1
ATOM 664 C C . LYS A 1 82 ? -2.738 -1.362 -10.010 1.00 91.12 82 LYS A C 1
ATOM 666 O O . LYS A 1 82 ? -3.229 -2.484 -10.109 1.00 91.12 82 LYS A O 1
ATOM 671 N N . ILE A 1 83 ? -2.990 -0.551 -8.992 1.00 90.50 83 ILE A N 1
ATOM 672 C CA . ILE A 1 83 ? -3.990 -0.840 -7.964 1.00 90.50 83 ILE A CA 1
ATOM 673 C C . ILE A 1 83 ? -5.214 0.038 -8.201 1.00 90.50 83 ILE A C 1
ATOM 675 O O . ILE A 1 83 ? -5.097 1.222 -8.493 1.00 90.50 83 ILE A O 1
ATOM 679 N N . VAL A 1 84 ? -6.398 -0.548 -8.118 1.00 89.44 84 VAL A N 1
ATOM 680 C CA . VAL A 1 84 ? -7.681 0.146 -8.193 1.00 89.44 84 VAL A CA 1
ATOM 681 C C . VAL A 1 84 ? -8.303 0.070 -6.810 1.00 89.44 84 VAL A C 1
ATOM 683 O O . VAL A 1 84 ? -8.528 -1.028 -6.302 1.00 89.44 84 VAL A O 1
ATOM 686 N N . GLY A 1 85 ? -8.501 1.233 -6.198 1.00 85.25 85 GLY A N 1
ATOM 687 C CA . GLY A 1 85 ? -9.229 1.402 -4.947 1.00 85.25 85 GLY A CA 1
ATOM 688 C C . GLY A 1 85 ? -10.681 1.789 -5.197 1.00 85.25 85 GLY A C 1
ATOM 689 O O . GLY A 1 85 ? -11.199 1.648 -6.305 1.00 85.25 85 GLY A O 1
ATOM 690 N N . ARG A 1 86 ? -11.331 2.300 -4.151 1.00 81.81 86 ARG A N 1
ATOM 691 C CA . ARG A 1 86 ? -12.758 2.654 -4.160 1.00 81.81 86 ARG A CA 1
ATOM 692 C C . ARG A 1 86 ? -13.070 3.856 -5.053 1.00 81.81 86 ARG A C 1
ATOM 694 O O . ARG A 1 86 ? -14.066 3.833 -5.761 1.00 81.81 86 ARG A O 1
ATOM 701 N N . GLN A 1 87 ? -12.226 4.883 -5.004 1.00 83.44 87 GLN A N 1
ATOM 702 C CA . GLN A 1 87 ? -12.427 6.175 -5.668 1.00 83.44 87 GLN A CA 1
ATOM 703 C C . GLN A 1 87 ? -11.482 6.397 -6.855 1.00 83.44 87 GLN A C 1
ATOM 705 O O . GLN A 1 87 ? -11.658 7.326 -7.637 1.00 83.44 87 GLN A O 1
ATOM 710 N N . GLY A 1 88 ? -10.474 5.542 -7.046 1.00 84.12 88 GLY A N 1
ATOM 711 C CA . GLY A 1 88 ? -9.594 5.684 -8.198 1.00 84.12 88 GLY A CA 1
ATOM 712 C C . GLY A 1 88 ? -8.535 4.608 -8.327 1.00 84.12 88 GLY A C 1
ATOM 713 O O . GLY A 1 88 ? -8.327 3.778 -7.444 1.00 84.12 88 GLY A O 1
ATOM 714 N N . SER A 1 89 ? -7.812 4.651 -9.443 1.00 88.50 89 SER A N 1
ATOM 715 C CA . SER A 1 89 ? -6.652 3.795 -9.671 1.00 88.50 89 SER A CA 1
ATOM 716 C C . SER A 1 89 ? -5.341 4.540 -9.478 1.00 88.50 89 SER A C 1
ATOM 718 O O . SER A 1 89 ? -5.220 5.673 -9.935 1.00 88.50 89 SER A O 1
ATOM 720 N N . LEU A 1 90 ? -4.359 3.856 -8.906 1.00 88.56 90 LEU A N 1
ATOM 721 C CA . LEU A 1 90 ? -2.984 4.297 -8.740 1.00 88.56 90 LEU A CA 1
ATOM 722 C C . LEU A 1 90 ? -2.060 3.401 -9.565 1.00 88.56 90 LEU A C 1
ATOM 724 O O . LEU A 1 90 ? -2.135 2.169 -9.491 1.00 88.56 90 LEU A O 1
ATOM 728 N N . HIS A 1 91 ? -1.186 4.023 -10.352 1.00 89.88 91 HIS A N 1
ATOM 729 C CA . HIS A 1 91 ? -0.155 3.318 -11.097 1.00 89.88 91 HIS A CA 1
ATOM 730 C C . HIS A 1 91 ? 1.152 3.327 -10.302 1.00 89.88 91 HIS A C 1
ATOM 732 O O . HIS A 1 91 ? 1.724 4.375 -10.026 1.00 89.88 91 HIS A O 1
ATOM 738 N N . ILE A 1 92 ? 1.618 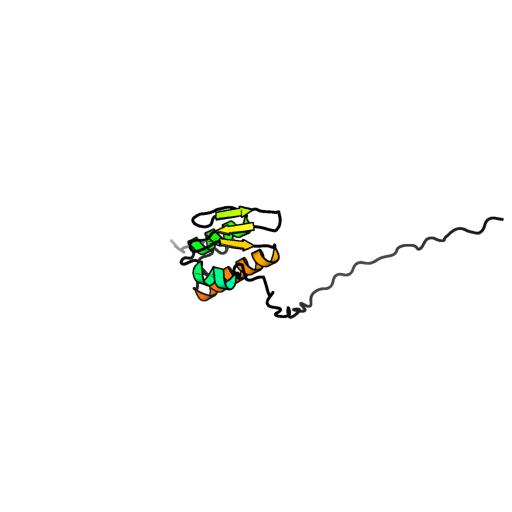2.146 -9.906 1.00 88.19 92 ILE A N 1
ATOM 739 C CA . ILE A 1 92 ? 2.864 1.965 -9.169 1.00 88.19 92 ILE A CA 1
ATOM 740 C C . ILE A 1 92 ? 3.926 1.518 -10.166 1.00 88.19 92 ILE A C 1
ATOM 742 O O . ILE A 1 92 ? 3.943 0.361 -10.576 1.00 88.19 92 ILE A O 1
ATOM 746 N N . VAL A 1 93 ? 4.813 2.441 -10.524 1.00 86.38 93 VAL A N 1
ATOM 747 C CA . VAL A 1 93 ? 5.859 2.241 -11.542 1.00 86.38 93 VAL A CA 1
ATOM 748 C C . VAL A 1 93 ? 7.128 1.568 -11.009 1.00 86.38 93 VAL A C 1
ATOM 750 O O . VAL A 1 93 ? 8.029 1.245 -11.767 1.00 86.38 93 VAL A O 1
ATOM 753 N N . SER A 1 94 ? 7.256 1.380 -9.691 1.00 85.56 94 SER A N 1
ATOM 754 C CA . SER A 1 94 ? 8.462 0.773 -9.121 1.00 85.56 94 SER A CA 1
ATOM 755 C C . SER A 1 94 ? 8.234 0.077 -7.784 1.00 85.56 94 SER A C 1
ATOM 757 O O . SER A 1 94 ? 7.320 0.380 -7.006 1.00 85.56 94 SER A O 1
ATOM 759 N N . ASN A 1 95 ? 9.164 -0.821 -7.451 1.00 87.25 95 ASN A N 1
ATOM 760 C CA . ASN A 1 95 ? 9.248 -1.439 -6.130 1.00 87.25 95 ASN A CA 1
ATOM 761 C C . ASN A 1 95 ? 9.393 -0.396 -5.002 1.00 87.25 95 ASN A C 1
ATOM 763 O O . ASN A 1 95 ? 8.872 -0.607 -3.901 1.00 87.25 95 ASN A O 1
ATOM 767 N N . GLN A 1 96 ? 10.069 0.728 -5.266 1.00 87.19 96 GLN A N 1
ATOM 768 C CA . GLN A 1 96 ? 10.237 1.820 -4.306 1.00 87.19 96 GLN A CA 1
ATOM 769 C C . GLN A 1 96 ? 8.908 2.522 -4.018 1.00 87.19 96 GLN A C 1
ATOM 771 O O . GLN A 1 96 ? 8.552 2.673 -2.850 1.00 87.19 96 GLN A O 1
ATOM 776 N N . ALA A 1 97 ? 8.138 2.859 -5.056 1.00 87.12 97 ALA A N 1
ATOM 777 C CA . ALA A 1 97 ? 6.808 3.449 -4.917 1.00 87.12 97 ALA A CA 1
ATOM 778 C C . ALA A 1 97 ? 5.862 2.529 -4.121 1.00 87.12 97 ALA A C 1
ATOM 780 O O . ALA A 1 97 ? 5.165 2.978 -3.210 1.00 87.12 97 ALA A O 1
ATOM 781 N N . ARG A 1 98 ? 5.919 1.210 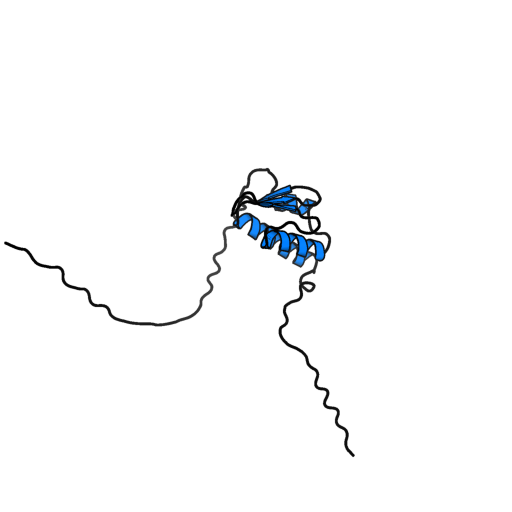-4.364 1.00 88.75 98 ARG A N 1
ATOM 782 C CA . ARG A 1 98 ? 5.157 0.227 -3.574 1.00 88.75 98 ARG A CA 1
ATOM 783 C C . ARG A 1 98 ? 5.525 0.261 -2.091 1.00 88.75 98 ARG A C 1
ATOM 785 O O . ARG A 1 98 ? 4.646 0.249 -1.231 1.00 88.75 98 ARG A O 1
ATOM 792 N N . ARG A 1 99 ? 6.826 0.263 -1.780 1.00 89.69 99 ARG A N 1
ATOM 793 C CA . ARG A 1 99 ? 7.319 0.324 -0.394 1.00 89.69 99 ARG A CA 1
ATOM 794 C C . ARG A 1 99 ? 6.920 1.636 0.274 1.00 89.69 99 ARG A C 1
ATOM 796 O O . ARG A 1 99 ? 6.514 1.606 1.429 1.00 89.69 99 ARG A O 1
ATOM 803 N N . PHE A 1 100 ? 6.972 2.749 -0.453 1.00 89.31 100 PHE A N 1
ATOM 804 C CA . PHE A 1 100 ? 6.536 4.051 0.041 1.00 89.31 100 PHE A CA 1
ATOM 805 C C . PHE A 1 100 ? 5.047 4.053 0.410 1.00 89.31 100 PHE A C 1
ATOM 807 O O . PHE A 1 100 ? 4.706 4.408 1.536 1.00 89.31 100 PHE A O 1
ATOM 814 N N . LEU A 1 101 ? 4.176 3.546 -0.470 1.00 89.75 101 LEU A N 1
ATOM 815 C CA . LEU A 1 101 ? 2.747 3.382 -0.179 1.00 89.75 101 LEU A CA 1
ATOM 816 C C . LEU A 1 101 ? 2.515 2.502 1.062 1.00 89.75 101 LEU A C 1
ATOM 818 O O . LEU A 1 101 ? 1.742 2.860 1.948 1.00 89.75 101 LEU A O 1
ATOM 822 N N . LEU A 1 102 ? 3.228 1.378 1.177 1.00 90.94 102 LEU A N 1
ATOM 823 C CA . LEU A 1 102 ? 3.154 0.515 2.361 1.00 90.94 102 LEU A CA 1
ATOM 824 C C . LEU A 1 102 ? 3.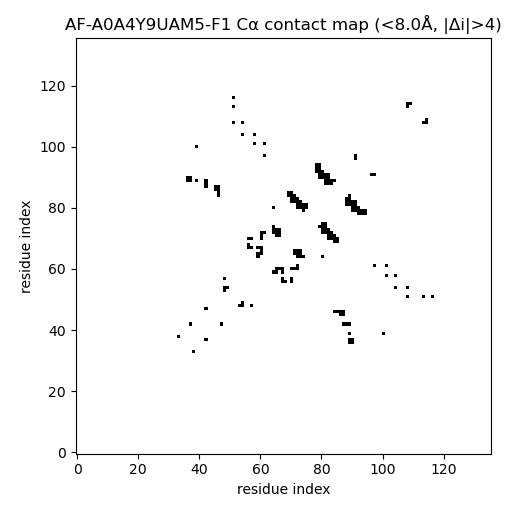583 1.234 3.649 1.00 90.94 102 LEU A C 1
ATOM 826 O O . LEU A 1 102 ? 3.000 0.976 4.702 1.00 90.94 102 LEU A O 1
ATOM 830 N N . THR A 1 103 ? 4.587 2.108 3.587 1.00 89.00 103 THR A N 1
ATOM 831 C CA . THR A 1 103 ? 5.015 2.928 4.728 1.00 89.00 103 THR A CA 1
ATOM 832 C C . THR A 1 103 ? 3.948 3.952 5.095 1.00 89.00 103 THR A C 1
ATOM 834 O O . THR A 1 103 ? 3.580 4.032 6.264 1.00 89.00 103 THR A O 1
ATOM 837 N N . LYS A 1 104 ? 3.367 4.653 4.115 1.00 89.81 104 LYS A N 1
ATOM 838 C CA . LYS A 1 104 ? 2.277 5.609 4.357 1.00 89.81 104 LYS A CA 1
ATOM 839 C C . LYS A 1 104 ? 1.045 4.963 4.977 1.00 89.81 104 LYS A C 1
ATOM 841 O O . LYS A 1 104 ? 0.487 5.493 5.928 1.00 89.81 104 LYS A O 1
ATOM 846 N N . LEU A 1 105 ? 0.699 3.752 4.555 1.00 89.81 105 LEU A N 1
ATOM 847 C CA . LEU A 1 105 ? -0.362 2.969 5.191 1.00 89.81 105 LEU A CA 1
ATOM 848 C C . LEU A 1 105 ? -0.047 2.605 6.655 1.00 89.81 105 LEU A C 1
ATOM 850 O O . LEU A 1 105 ? -0.955 2.527 7.479 1.00 89.81 105 LEU A O 1
ATOM 854 N N . ARG A 1 106 ? 1.228 2.393 7.014 1.00 87.69 106 ARG A N 1
ATOM 855 C CA . ARG A 1 106 ? 1.635 2.170 8.417 1.00 87.69 106 ARG A CA 1
ATOM 856 C C . ARG A 1 106 ? 1.566 3.449 9.249 1.00 87.69 106 ARG A C 1
ATOM 858 O O . ARG A 1 106 ? 1.218 3.369 10.424 1.00 87.69 106 ARG A O 1
ATOM 865 N N . GLU A 1 107 ? 1.912 4.590 8.662 1.00 88.06 107 GLU A N 1
ATOM 866 C CA . GLU A 1 107 ? 1.771 5.906 9.298 1.00 88.06 107 GLU A CA 1
ATOM 867 C C . GLU A 1 107 ? 0.292 6.212 9.562 1.00 88.06 107 GLU A C 1
ATOM 869 O O . GLU A 1 107 ? -0.067 6.464 10.708 1.00 88.06 107 GLU A O 1
ATOM 874 N N . LEU A 1 108 ? -0.583 6.007 8.572 1.00 87.69 108 LEU A N 1
ATOM 875 C CA . LEU A 1 108 ? -2.037 6.125 8.740 1.00 87.69 108 LEU A CA 1
ATOM 876 C C . LEU A 1 108 ? -2.570 5.206 9.846 1.00 87.69 108 LEU A C 1
ATOM 878 O O . LEU A 1 108 ? -3.392 5.613 10.662 1.00 87.69 108 LEU A O 1
ATOM 882 N N . ALA A 1 109 ? -2.080 3.968 9.928 1.00 87.12 109 ALA A N 1
ATOM 883 C CA . ALA A 1 109 ? -2.452 3.058 11.011 1.00 87.12 109 ALA A CA 1
ATOM 884 C C . ALA A 1 109 ? -2.033 3.580 12.396 1.00 87.12 109 ALA A C 1
ATOM 886 O O . ALA A 1 109 ? -2.700 3.303 13.390 1.00 87.12 109 ALA A O 1
ATOM 887 N N . LYS A 1 110 ? -0.905 4.295 12.474 1.00 86.56 110 LYS A N 1
ATOM 888 C CA . LYS A 1 110 ? -0.413 4.914 13.708 1.00 86.56 110 LYS A CA 1
ATOM 889 C C . LYS A 1 110 ? -1.277 6.096 14.116 1.00 86.56 110 LYS A C 1
ATOM 891 O O . LYS A 1 110 ? -1.653 6.170 15.279 1.00 86.56 110 LYS A O 1
ATOM 896 N N . GLU A 1 111 ? -1.597 6.966 13.168 1.00 87.31 111 GLU A N 1
ATOM 897 C CA . GLU A 1 111 ? -2.442 8.142 13.388 1.00 87.31 111 GLU A CA 1
ATOM 898 C C . GLU A 1 111 ? -3.852 7.746 13.841 1.00 87.31 111 GLU A C 1
ATOM 900 O O . GLU A 1 111 ? -4.383 8.337 14.775 1.00 87.31 111 GLU A O 1
ATOM 905 N N . ASN A 1 112 ? -4.406 6.669 13.276 1.00 84.12 112 ASN A N 1
ATOM 906 C CA . ASN A 1 112 ? -5.724 6.143 13.645 1.00 84.12 112 ASN A CA 1
ATOM 907 C C . ASN A 1 112 ? -5.715 5.195 14.864 1.00 84.12 112 ASN A C 1
ATOM 909 O O . ASN A 1 112 ? -6.743 4.616 15.209 1.00 84.12 112 ASN A O 1
ATOM 913 N N . GLY A 1 113 ? -4.568 4.982 15.521 1.00 83.69 113 GLY A N 1
ATOM 914 C CA . GLY A 1 113 ? -4.477 4.138 16.722 1.00 83.69 113 GLY A CA 1
ATOM 915 C C . GLY A 1 113 ? -4.598 2.625 16.477 1.00 83.69 113 GLY A C 1
ATOM 916 O O . GLY A 1 113 ? -4.698 1.843 17.420 1.00 83.69 113 GLY A O 1
ATOM 917 N N . TRP A 1 114 ? -4.517 2.162 15.230 1.00 83.38 114 TRP A N 1
ATOM 918 C CA . TRP A 1 114 ? -4.661 0.748 14.859 1.00 83.38 114 TRP A CA 1
ATOM 919 C C . TRP A 1 114 ? -3.407 -0.115 15.110 1.00 83.38 114 TRP A C 1
ATOM 921 O O . TRP A 1 114 ? -3.361 -1.292 14.748 1.00 83.38 114 TRP A O 1
ATOM 931 N N . GLN A 1 115 ? -2.374 0.429 15.763 1.00 66.75 115 GLN A N 1
ATOM 932 C CA . GLN A 1 115 ? -1.104 -0.264 16.040 1.00 66.75 115 GLN A CA 1
ATOM 933 C C . GLN A 1 115 ? -1.221 -1.505 16.944 1.00 66.75 115 GLN A C 1
ATOM 935 O O . GLN A 1 115 ? -0.284 -2.307 16.990 1.00 66.75 115 GLN A O 1
ATOM 940 N N . GLY A 1 116 ? -2.336 -1.666 17.663 1.00 59.38 116 GLY A N 1
ATOM 941 C CA . GLY A 1 116 ? -2.612 -2.812 18.538 1.00 59.38 116 GLY A CA 1
ATOM 942 C C . GLY A 1 116 ? -3.522 -3.890 17.938 1.00 59.38 116 GLY A C 1
ATOM 943 O O . GLY A 1 116 ? -3.592 -4.978 18.498 1.00 59.38 116 GLY A O 1
ATOM 944 N N . ALA A 1 117 ? -4.191 -3.608 16.815 1.00 55.47 117 ALA A N 1
ATOM 945 C CA . ALA A 1 117 ? -5.147 -4.525 16.183 1.00 55.47 117 ALA A CA 1
ATOM 946 C C . ALA A 1 117 ? -4.476 -5.542 15.245 1.00 55.47 117 ALA A C 1
ATOM 948 O O . ALA A 1 117 ? -5.039 -6.591 14.943 1.00 55.47 117 ALA A O 1
ATOM 949 N N . LEU A 1 118 ? -3.240 -5.271 14.812 1.00 55.41 118 LEU A N 1
ATOM 950 C CA . LEU A 1 118 ? -2.393 -6.303 14.223 1.00 55.41 118 LEU A CA 1
ATOM 951 C C . LEU A 1 118 ? -2.046 -7.284 15.341 1.00 55.41 118 LEU A C 1
ATOM 953 O O . LEU A 1 118 ? -1.388 -6.851 16.294 1.00 55.41 118 LEU A O 1
ATOM 957 N N . PRO A 1 119 ? -2.415 -8.577 15.249 1.00 52.75 119 PRO A N 1
ATOM 958 C CA . PRO A 1 119 ? -1.871 -9.559 16.161 1.00 52.75 119 PRO A CA 1
ATOM 959 C C . PRO A 1 119 ? -0.355 -9.488 16.007 1.00 52.75 119 PRO A C 1
ATOM 961 O O . PRO A 1 119 ? 0.225 -9.924 15.010 1.00 52.75 119 PRO A O 1
ATOM 964 N N . ARG A 1 120 ? 0.314 -8.885 16.995 1.00 53.88 120 ARG A N 1
ATOM 965 C CA . ARG A 1 120 ? 1.714 -9.193 17.238 1.00 53.88 120 ARG A CA 1
ATOM 966 C C . ARG A 1 120 ? 1.690 -10.702 17.389 1.00 53.88 120 ARG A C 1
ATOM 968 O O . ARG A 1 120 ? 0.967 -11.183 18.261 1.00 53.88 120 ARG A O 1
ATOM 975 N N . LEU A 1 121 ? 2.396 -11.439 16.535 1.00 53.50 121 LEU A N 1
ATOM 976 C CA . LEU A 1 121 ? 2.717 -12.827 16.830 1.00 53.50 121 LEU A CA 1
ATOM 977 C C . LEU A 1 121 ? 3.518 -12.810 18.142 1.00 53.50 121 LEU A C 1
ATOM 979 O O . LEU A 1 121 ? 4.742 -12.773 18.146 1.00 53.50 121 LEU A O 1
ATOM 983 N N . LYS A 1 122 ? 2.815 -12.730 19.273 1.00 49.31 122 LYS A N 1
ATOM 984 C CA . LYS A 1 122 ? 3.324 -13.040 20.592 1.00 49.31 122 LYS A CA 1
ATOM 985 C C . LYS A 1 122 ? 3.361 -14.556 20.614 1.00 49.31 122 LYS A C 1
ATOM 987 O O . LYS A 1 122 ? 2.405 -15.214 21.005 1.00 49.31 122 LYS A O 1
ATOM 992 N N . SER A 1 123 ? 4.460 -15.106 20.120 1.00 54.66 123 SER A N 1
ATOM 993 C CA . SER A 1 123 ? 4.911 -16.418 20.548 1.00 54.66 123 SER A CA 1
ATOM 994 C C . SER A 1 123 ? 5.114 -16.363 22.066 1.00 54.66 123 SER A C 1
ATOM 996 O O . SER A 1 123 ? 6.011 -15.663 22.536 1.00 54.66 123 SER A O 1
ATOM 998 N N . GLY A 1 124 ? 4.267 -17.061 22.822 1.00 46.91 124 GLY A N 1
ATOM 999 C CA . GLY A 1 124 ? 4.478 -17.313 24.248 1.00 46.91 124 GLY A CA 1
ATOM 1000 C C . GLY A 1 124 ? 3.173 -17.425 25.040 1.00 46.91 124 GLY A C 1
ATOM 1001 O O . GLY A 1 124 ? 2.528 -16.399 25.260 1.00 46.91 124 GLY A O 1
ATOM 1002 N N . PRO A 1 125 ? 2.770 -18.630 25.486 1.00 50.53 125 PRO A N 1
ATOM 1003 C CA . PRO A 1 125 ? 1.573 -18.802 26.290 1.00 50.53 125 PRO A CA 1
ATOM 1004 C C . PRO A 1 125 ? 1.836 -18.297 27.710 1.00 50.53 125 PRO A C 1
ATOM 1006 O O . PRO A 1 125 ? 2.697 -18.812 28.421 1.00 50.53 125 PRO A O 1
ATOM 1009 N N . ALA A 1 126 ? 1.050 -17.320 28.155 1.00 54.59 126 ALA A N 1
ATOM 1010 C CA . ALA A 1 126 ? 0.851 -17.078 29.576 1.00 54.59 126 ALA A CA 1
ATOM 1011 C C . ALA A 1 126 ? -0.054 -18.195 30.123 1.00 54.59 126 ALA A C 1
ATOM 1013 O O . ALA A 1 126 ? -1.254 -18.004 30.307 1.00 54.59 126 ALA A O 1
ATOM 1014 N N . SER A 1 127 ? 0.507 -19.391 30.317 1.00 52.22 127 SER A N 1
ATOM 1015 C CA . SER A 1 127 ? -0.170 -20.448 31.065 1.00 52.22 127 SER A CA 1
ATOM 1016 C C . SER A 1 127 ? 0.019 -20.167 32.550 1.00 52.22 127 SER A C 1
ATOM 1018 O O . SER A 1 127 ? 1.028 -20.533 33.149 1.00 52.22 127 SER A O 1
ATOM 1020 N N . LEU A 1 128 ? -0.966 -19.480 33.121 1.00 57.88 128 LEU A N 1
ATOM 1021 C CA . LEU A 1 128 ? -1.208 -19.387 34.555 1.00 57.88 128 LEU A CA 1
ATOM 1022 C C . LEU A 1 128 ? -1.243 -20.801 35.152 1.00 57.88 128 LEU A C 1
ATOM 1024 O O . LEU A 1 128 ? -2.207 -21.534 34.944 1.00 57.88 128 LEU A O 1
ATOM 1028 N N . GLN A 1 129 ? -0.212 -21.191 35.901 1.00 49.62 129 GLN A N 1
ATOM 1029 C CA . GLN A 1 129 ? -0.351 -22.263 36.882 1.00 49.62 129 GLN A CA 1
ATOM 1030 C C . GLN A 1 129 ? -0.673 -21.631 38.231 1.00 49.62 129 GLN A C 1
ATOM 1032 O O . GLN A 1 129 ? 0.204 -21.241 38.997 1.00 49.62 129 GLN A O 1
ATOM 1037 N N . SER A 1 130 ? -1.970 -21.519 38.496 1.00 53.53 130 SER A N 1
ATOM 1038 C CA . SER A 1 130 ? -2.506 -21.325 39.836 1.00 53.53 130 SER A CA 1
ATOM 1039 C C . SER A 1 130 ? -2.376 -22.650 40.590 1.00 53.53 130 SER A C 1
ATOM 1041 O O . SER A 1 130 ? -3.276 -23.485 40.540 1.00 53.53 130 SER A O 1
ATOM 1043 N N . ALA A 1 131 ? -1.252 -22.874 41.270 1.00 54.94 131 ALA A N 1
ATOM 1044 C CA . ALA A 1 131 ? -1.145 -23.955 42.245 1.00 54.94 131 ALA A CA 1
ATOM 1045 C C . ALA A 1 131 ? -1.802 -23.490 43.552 1.00 54.94 131 ALA A C 1
ATOM 1047 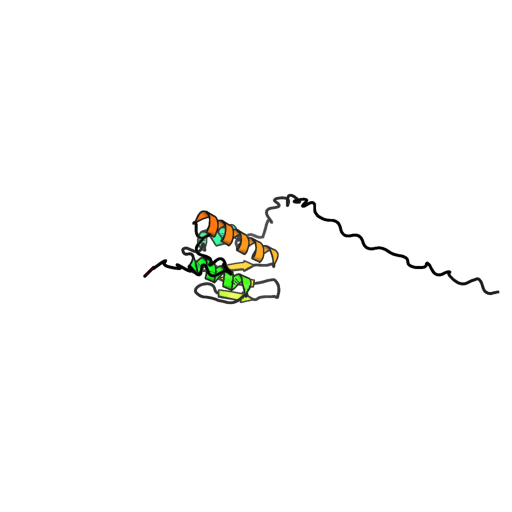O O . ALA A 1 131 ? -1.203 -22.799 44.374 1.00 54.94 131 ALA A O 1
ATOM 1048 N N . ILE A 1 132 ? -3.084 -23.824 43.692 1.00 61.75 132 ILE A N 1
ATOM 1049 C CA . ILE A 1 132 ? -3.858 -23.651 44.918 1.00 61.75 132 ILE A CA 1
ATOM 1050 C C . ILE A 1 132 ? -3.263 -24.561 45.996 1.00 61.75 132 ILE A C 1
ATOM 1052 O O . ILE A 1 132 ? -3.278 -25.784 45.884 1.00 61.75 132 ILE A O 1
ATOM 1056 N N . VAL A 1 133 ? -2.770 -23.929 47.058 1.00 62.31 133 VAL A N 1
ATOM 1057 C CA . VAL A 1 133 ? -2.503 -24.542 48.359 1.00 62.31 133 VAL A CA 1
ATOM 1058 C C . VAL A 1 133 ? -3.825 -25.044 48.937 1.00 62.31 133 VAL A C 1
ATOM 1060 O O . VAL A 1 133 ? -4.722 -24.241 49.191 1.00 62.31 133 VAL A O 1
ATOM 1063 N N . ARG A 1 134 ? -3.938 -26.348 49.205 1.00 54.16 134 ARG A N 1
ATOM 1064 C CA . ARG A 1 134 ? -4.876 -26.878 50.205 1.00 54.16 134 ARG A CA 1
ATOM 1065 C C . ARG A 1 134 ? -4.220 -28.003 51.000 1.00 54.16 134 ARG A C 1
ATOM 1067 O O . ARG A 1 134 ? -3.916 -29.061 50.465 1.00 54.16 134 ARG A O 1
ATOM 1074 N N . GLN A 1 135 ? -4.003 -27.704 52.278 1.00 55.94 135 GLN A N 1
ATOM 1075 C CA . GLN A 1 135 ? -3.782 -28.655 53.361 1.00 55.94 135 GLN A CA 1
ATOM 1076 C C . GLN A 1 135 ? -5.085 -29.419 53.640 1.00 55.94 135 GLN A C 1
ATOM 1078 O O . GLN A 1 135 ? -6.140 -28.781 53.671 1.00 55.94 135 GLN A O 1
ATOM 1083 N N . HIS A 1 136 ? -5.006 -30.732 53.868 1.00 46.34 136 HIS A N 1
ATOM 1084 C CA . HIS A 1 136 ? -5.473 -31.392 55.096 1.00 46.34 136 HIS A CA 1
ATOM 1085 C C . HIS A 1 136 ? -5.078 -32.869 55.107 1.00 46.34 136 HIS A C 1
ATOM 1087 O O . HIS A 1 136 ? -5.201 -33.510 54.040 1.00 46.34 136 HIS A O 1
#

Secondary structure (DSSP, 8-state):
----PPPP---------------------------SS--HHHHHHHH--SSHHHHHHHHHHHHHT--BTTBEEEE-SSS-EEEE-SS-EEEE-SHHHHHHHHHHHHHHHHHTTGGGTS------------------

Foldseek 3Di:
DDDDDDDDDDDDDDDDDDDDDDDPDPPDPPPPPDDVQDDLVRVCVVQPDPDPVSLVQVLVCLVVVQHGDQWHWDDPDPAWIWIAGDRGIDTGPGPVSSVVSNVVSVVVCVVVVVPPVPPPPPPDDPPDPPPDDDDD